Protein AF-A0A844MMS6-F1 (afdb_monomer)

Solvent-accessible surface area (backbone atoms only — not comparable to full-atom values): 3192 Å² total; per-residue (Å²): 124,67,68,64,57,56,51,57,56,60,54,56,41,81,95,58,52,54,89,65,54,86,34,72,70,49,47,52,53,54,49,51,53,52,52,49,50,53,52,49,51,52,54,49,50,45,33,73,75,66,68,65,123

Structure (mmCIF, N/CA/C/O backbone):
data_AF-A0A844MMS6-F1
#
_entry.id   AF-A0A844MMS6-F1
#
loop_
_atom_site.group_PDB
_atom_site.id
_atom_site.type_symbol
_atom_site.label_atom_id
_atom_site.label_alt_id
_atom_site.label_comp_id
_atom_site.label_asym_id
_atom_site.label_entity_id
_atom_site.label_seq_id
_atom_site.pdbx_PDB_ins_code
_atom_site.Cartn_x
_atom_site.Cartn_y
_atom_site.Cartn_z
_atom_site.occupancy
_atom_site.B_iso_or_equiv
_atom_site.auth_seq_id
_atom_site.auth_comp_id
_atom_site.auth_asym_id
_atom_site.auth_atom_id
_atom_site.pdbx_PDB_model_num
ATOM 1 N N . MET A 1 1 ? 14.490 19.797 -8.075 1.00 53.69 1 MET A N 1
ATOM 2 C CA . MET A 1 1 ? 14.250 18.632 -8.956 1.00 53.69 1 MET A CA 1
ATOM 3 C C . MET A 1 1 ? 15.472 17.708 -9.075 1.00 53.69 1 MET A C 1
ATOM 5 O O . MET A 1 1 ? 15.331 16.628 -9.612 1.00 53.69 1 MET A O 1
ATOM 9 N N . GLU A 1 2 ? 16.633 18.068 -8.507 1.00 58.91 2 GLU A N 1
ATOM 10 C CA . GLU A 1 2 ? 17.862 17.244 -8.505 1.00 58.91 2 GLU A CA 1
ATOM 11 C C . GLU A 1 2 ? 17.880 16.140 -7.420 1.00 58.91 2 GLU A C 1
ATOM 13 O O . GLU A 1 2 ? 18.511 15.103 -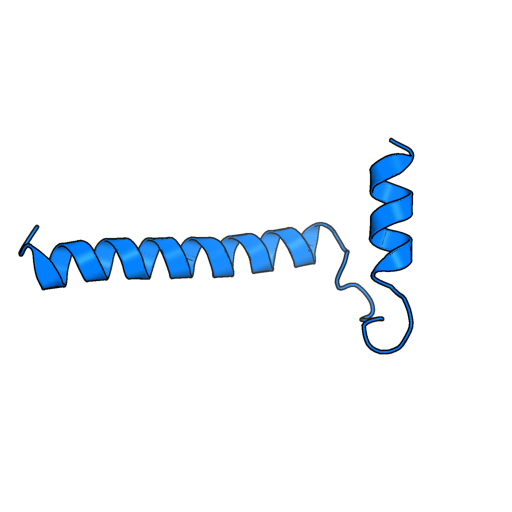7.585 1.00 58.91 2 GLU A O 1
ATOM 18 N N . LEU A 1 3 ? 17.143 16.323 -6.315 1.00 57.38 3 LEU A N 1
ATOM 19 C CA . LEU A 1 3 ? 17.150 15.396 -5.169 1.00 57.38 3 LEU A CA 1
ATOM 20 C C . LEU A 1 3 ? 16.398 14.076 -5.428 1.00 57.38 3 LEU A C 1
ATOM 22 O O . LEU A 1 3 ? 16.832 13.026 -4.965 1.00 57.38 3 LEU A O 1
ATOM 26 N N . ALA A 1 4 ? 15.286 14.119 -6.168 1.00 60.66 4 ALA A N 1
ATOM 27 C CA . ALA A 1 4 ? 14.487 12.930 -6.485 1.00 60.66 4 ALA A CA 1
ATOM 28 C C . ALA A 1 4 ? 15.154 12.045 -7.555 1.00 60.66 4 ALA A C 1
ATOM 30 O O . ALA A 1 4 ? 15.084 10.822 -7.478 1.00 60.66 4 ALA A O 1
ATOM 31 N N . ASP A 1 5 ? 15.846 12.671 -8.510 1.00 63.22 5 ASP A N 1
ATOM 32 C CA . ASP A 1 5 ? 16.599 11.996 -9.572 1.00 63.22 5 ASP A CA 1
ATOM 33 C C . ASP A 1 5 ? 17.807 11.227 -9.003 1.00 63.22 5 ASP A C 1
ATOM 35 O O . ASP A 1 5 ? 18.030 10.057 -9.315 1.00 63.22 5 ASP A O 1
ATOM 39 N N . LYS A 1 6 ? 18.518 11.836 -8.042 1.00 59.72 6 LYS A N 1
ATOM 40 C CA . LYS A 1 6 ? 19.653 11.204 -7.353 1.00 59.72 6 LYS A CA 1
ATOM 41 C C . LYS A 1 6 ? 19.245 10.003 -6.483 1.00 59.72 6 LYS A C 1
ATOM 43 O O . LYS A 1 6 ? 20.014 9.055 -6.370 1.00 59.72 6 LYS A O 1
ATOM 48 N N . ALA A 1 7 ? 18.051 10.029 -5.883 1.00 60.84 7 ALA A N 1
ATOM 49 C CA . ALA A 1 7 ? 17.546 8.946 -5.031 1.00 60.84 7 ALA A CA 1
ATOM 50 C C . ALA A 1 7 ? 17.094 7.708 -5.833 1.00 60.84 7 ALA A C 1
ATOM 52 O O . ALA A 1 7 ? 17.443 6.589 -5.466 1.00 60.84 7 ALA A O 1
ATOM 53 N N . MET A 1 8 ? 16.379 7.893 -6.954 1.00 64.69 8 MET A N 1
ATOM 54 C CA . MET A 1 8 ? 16.018 6.794 -7.874 1.00 64.69 8 MET A CA 1
ATOM 55 C C . MET A 1 8 ? 17.254 6.136 -8.493 1.00 64.69 8 MET A C 1
ATOM 57 O O . MET A 1 8 ? 17.300 4.925 -8.695 1.00 64.69 8 MET A O 1
ATOM 61 N N . SER A 1 9 ? 18.287 6.931 -8.775 1.00 67.38 9 SER A N 1
ATOM 62 C CA . SER A 1 9 ? 19.552 6.416 -9.295 1.00 67.38 9 SER A CA 1
ATOM 63 C C . SER A 1 9 ? 20.249 5.455 -8.315 1.00 67.38 9 SER A C 1
ATOM 65 O O . SER A 1 9 ? 20.833 4.468 -8.760 1.00 67.38 9 SER A O 1
ATOM 67 N N . ASP A 1 10 ? 20.152 5.686 -6.997 1.00 75.31 10 ASP A N 1
ATOM 68 C CA . ASP A 1 10 ? 20.830 4.845 -5.992 1.00 75.31 10 ASP A CA 1
ATOM 69 C C . ASP A 1 10 ? 20.097 3.521 -5.709 1.00 75.31 10 ASP A C 1
ATOM 71 O O . ASP A 1 10 ? 20.743 2.501 -5.465 1.00 75.31 10 ASP A O 1
ATOM 75 N N . LEU A 1 11 ? 18.760 3.503 -5.816 1.00 78.12 11 LEU A N 1
ATOM 76 C CA . LEU A 1 11 ? 17.955 2.274 -5.718 1.00 78.12 11 LEU A CA 1
ATOM 77 C C . LEU A 1 11 ? 18.231 1.308 -6.884 1.00 78.12 11 LEU A C 1
ATOM 79 O O . LEU A 1 11 ? 18.260 0.092 -6.693 1.00 78.12 11 LEU A O 1
ATOM 83 N N . ASN A 1 12 ? 18.536 1.840 -8.071 1.00 79.31 12 ASN A N 1
ATOM 84 C CA . ASN A 1 12 ? 18.900 1.076 -9.268 1.00 79.31 12 ASN A CA 1
ATOM 85 C C . ASN A 1 12 ? 20.357 0.578 -9.261 1.00 79.31 12 ASN A C 1
ATOM 87 O O . ASN A 1 12 ? 21.066 0.645 -10.272 1.00 79.31 12 ASN A O 1
ATOM 91 N N . ARG A 1 13 ? 20.830 0.050 -8.129 1.00 84.56 13 ARG A N 1
ATOM 92 C CA . ARG A 1 13 ? 22.198 -0.458 -7.967 1.00 84.56 13 ARG A CA 1
ATOM 93 C C . ARG A 1 13 ? 22.210 -1.907 -7.484 1.00 84.56 13 ARG A C 1
ATOM 95 O O . ARG A 1 13 ? 21.355 -2.347 -6.720 1.00 84.56 13 ARG A O 1
ATOM 102 N N . GLY A 1 14 ? 23.236 -2.658 -7.890 1.00 83.94 14 GLY A N 1
ATOM 103 C CA . GLY A 1 14 ? 23.470 -4.022 -7.405 1.00 83.94 14 GLY A CA 1
ATOM 104 C C . GLY A 1 14 ? 22.288 -4.961 -7.671 1.00 83.94 14 GLY A C 1
ATOM 105 O O . GLY A 1 14 ? 21.763 -4.995 -8.781 1.00 83.94 14 GLY A O 1
ATOM 106 N N . ILE A 1 15 ? 21.880 -5.723 -6.651 1.00 85.06 15 ILE A N 1
ATOM 107 C CA . ILE A 1 15 ? 2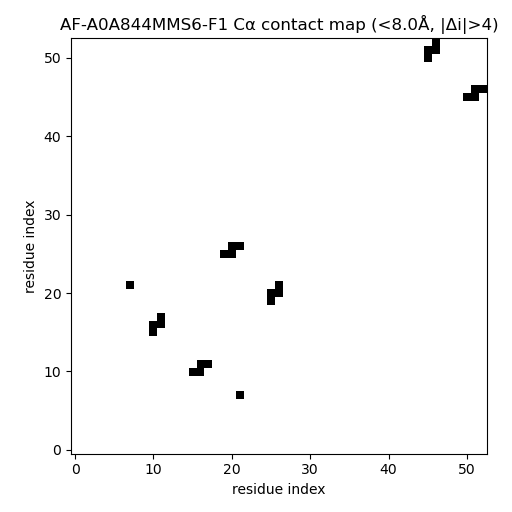0.820 -6.744 -6.750 1.00 85.06 15 ILE A CA 1
ATOM 108 C C . ILE A 1 15 ? 19.393 -6.175 -6.800 1.00 85.06 15 ILE A C 1
ATOM 110 O O . ILE A 1 15 ? 18.462 -6.925 -7.067 1.00 85.06 15 ILE A O 1
ATOM 114 N N . MET A 1 16 ? 19.211 -4.878 -6.532 1.00 83.38 16 MET A N 1
ATOM 115 C CA . MET A 1 16 ? 17.902 -4.208 -6.566 1.00 83.38 16 MET A CA 1
ATOM 116 C C . MET A 1 16 ? 17.642 -3.484 -7.896 1.00 83.38 16 MET A C 1
ATOM 118 O O . MET A 1 16 ? 16.660 -2.760 -8.025 1.00 83.38 16 MET A O 1
ATOM 122 N N . LYS A 1 17 ? 18.495 -3.698 -8.910 1.00 80.81 17 LYS A N 1
ATOM 123 C CA . LYS A 1 17 ? 18.310 -3.128 -10.246 1.00 80.81 17 LYS A CA 1
ATOM 124 C C . LYS A 1 17 ? 17.247 -3.912 -11.017 1.00 80.81 17 LYS A C 1
ATOM 126 O O . LYS A 1 17 ? 17.556 -4.879 -11.712 1.00 80.81 17 LYS A O 1
ATOM 131 N N . PHE A 1 18 ? 16.000 -3.484 -10.876 1.00 85.69 18 PHE A N 1
ATOM 132 C CA . PHE A 1 18 ? 14.867 -4.031 -11.611 1.00 85.69 18 PHE A CA 1
ATOM 133 C C . PHE A 1 18 ? 14.478 -3.079 -12.737 1.00 85.69 18 PHE A C 1
ATOM 135 O O . PHE A 1 18 ? 14.071 -1.941 -12.498 1.00 85.69 18 PHE A O 1
ATOM 142 N N . ASP A 1 19 ? 14.590 -3.549 -13.977 1.00 83.25 19 ASP A N 1
ATOM 143 C CA . ASP A 1 19 ? 14.296 -2.721 -15.141 1.00 83.25 19 ASP A CA 1
ATOM 144 C C . ASP A 1 19 ? 12.836 -2.241 -15.119 1.00 83.25 19 ASP A C 1
ATOM 146 O O . ASP A 1 19 ? 11.889 -3.026 -15.079 1.00 83.25 19 ASP A O 1
ATOM 150 N N . GLY A 1 20 ? 12.656 -0.918 -15.133 1.00 83.00 20 GLY A N 1
ATOM 151 C CA . GLY A 1 20 ? 11.341 -0.274 -15.168 1.00 83.00 20 GLY A CA 1
ATOM 152 C C . GLY A 1 20 ? 10.588 -0.218 -13.833 1.00 83.00 20 GLY A C 1
ATOM 153 O O . GLY A 1 20 ? 9.480 0.330 -13.811 1.00 83.00 20 GLY A O 1
ATOM 154 N N . ALA A 1 21 ? 11.170 -0.714 -12.734 1.00 85.06 21 ALA A N 1
ATOM 155 C CA . ALA A 1 21 ? 10.541 -0.687 -11.409 1.00 85.06 21 ALA A CA 1
ATOM 156 C C . ALA A 1 21 ? 10.270 0.739 -10.905 1.00 85.06 21 ALA A C 1
ATOM 158 O O . ALA A 1 21 ? 9.201 1.005 -10.361 1.00 85.06 21 ALA A O 1
ATOM 159 N N . ASP A 1 22 ? 11.172 1.674 -11.201 1.00 85.31 22 ASP A N 1
ATOM 160 C CA . ASP A 1 22 ? 11.038 3.082 -10.806 1.00 85.31 22 ASP A CA 1
ATOM 161 C C . ASP A 1 22 ? 10.234 3.926 -11.802 1.00 85.31 22 ASP A C 1
ATOM 163 O O . ASP A 1 22 ? 10.147 5.151 -11.687 1.00 85.31 22 ASP A O 1
ATOM 167 N N . SER A 1 23 ? 9.614 3.299 -12.806 1.00 88.56 23 SER A N 1
ATOM 168 C CA . SER A 1 23 ? 8.758 4.046 -13.720 1.00 88.56 23 SER A CA 1
ATOM 169 C C . SER A 1 23 ? 7.514 4.563 -12.976 1.00 88.56 23 SER A C 1
ATOM 171 O O . SER A 1 23 ? 6.868 3.799 -12.248 1.00 88.56 23 SER A O 1
ATOM 173 N N . PRO A 1 24 ? 7.091 5.828 -13.190 1.00 88.94 24 PRO A N 1
ATOM 174 C CA . PRO A 1 24 ? 5.943 6.402 -12.481 1.00 88.94 24 PRO A CA 1
ATOM 175 C C . PRO A 1 24 ? 4.663 5.564 -12.593 1.00 88.94 24 PRO A C 1
ATOM 177 O O . PRO A 1 24 ? 3.858 5.514 -11.665 1.00 88.94 24 PRO A O 1
ATOM 180 N N . LYS A 1 25 ? 4.487 4.860 -13.719 1.00 91.44 25 LYS A N 1
ATOM 181 C CA . LYS A 1 25 ? 3.354 3.955 -13.957 1.00 91.44 25 LYS A CA 1
ATOM 182 C C . LYS A 1 25 ? 3.376 2.748 -13.015 1.00 91.44 25 LYS A C 1
ATOM 184 O O . LYS A 1 25 ? 2.347 2.411 -12.428 1.00 91.44 25 LYS A O 1
ATOM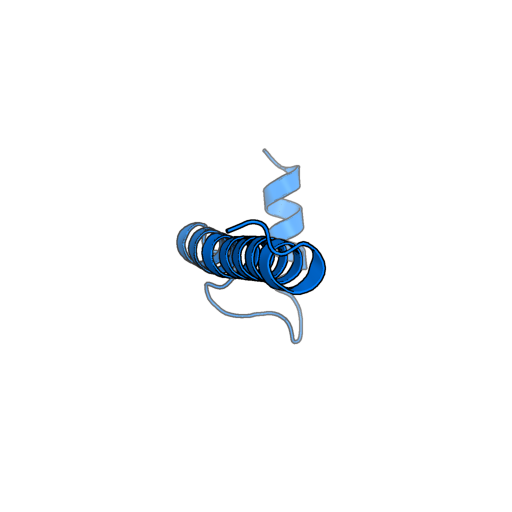 189 N N . VAL A 1 26 ? 4.539 2.115 -12.866 1.00 92.75 26 VAL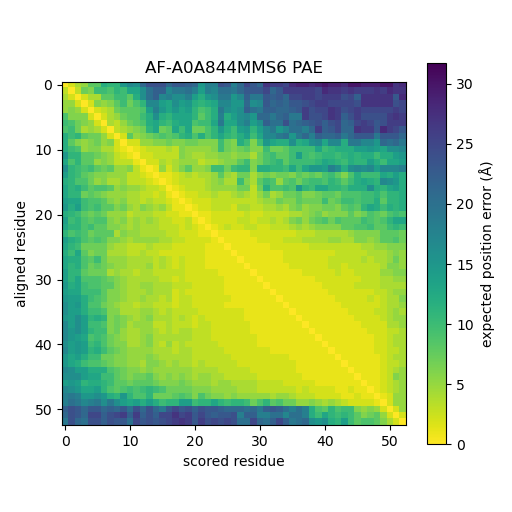 A N 1
ATOM 190 C CA . VAL A 1 26 ? 4.724 0.932 -12.017 1.00 92.75 26 VAL A CA 1
ATOM 191 C C . VAL A 1 26 ? 4.560 1.316 -10.550 1.00 92.75 26 VAL A C 1
ATOM 193 O O . VAL A 1 26 ? 3.706 0.748 -9.870 1.00 92.75 26 VAL A O 1
ATOM 196 N N . VAL A 1 27 ? 5.265 2.354 -10.093 1.00 92.88 27 VAL A N 1
ATOM 197 C CA . VAL A 1 27 ? 5.191 2.839 -8.704 1.00 92.88 27 VAL A CA 1
ATOM 198 C C . VAL A 1 27 ? 3.757 3.189 -8.304 1.00 92.88 27 VAL A C 1
ATOM 200 O O . VAL A 1 27 ? 3.294 2.774 -7.241 1.00 92.88 27 VAL A O 1
ATOM 203 N N . THR A 1 28 ? 3.016 3.894 -9.166 1.00 94.31 28 THR A N 1
ATOM 204 C CA . THR A 1 28 ? 1.615 4.260 -8.892 1.00 94.31 28 THR A CA 1
ATOM 205 C C . THR A 1 28 ? 0.729 3.023 -8.745 1.00 94.31 28 THR A C 1
ATOM 207 O O . THR A 1 28 ? -0.050 2.930 -7.799 1.00 94.31 28 THR A O 1
ATOM 210 N N . THR A 1 29 ? 0.881 2.045 -9.641 1.00 96.19 29 THR A N 1
ATOM 211 C CA . THR A 1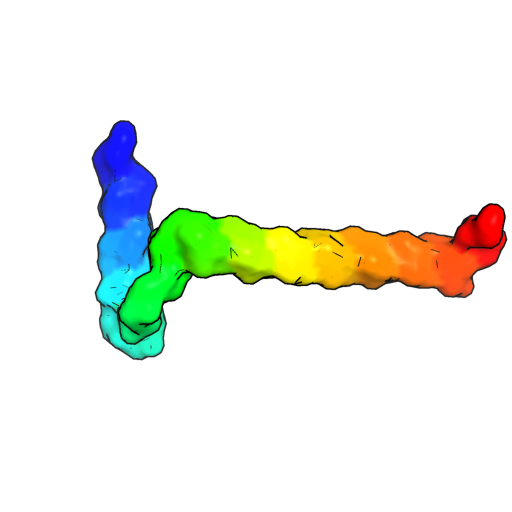 29 ? 0.073 0.817 -9.632 1.00 96.19 29 THR A CA 1
ATOM 212 C C . THR A 1 29 ? 0.283 0.028 -8.342 1.00 96.19 29 THR A C 1
ATOM 214 O O . THR A 1 29 ? -0.681 -0.313 -7.659 1.00 96.19 29 THR A O 1
ATOM 217 N N . PHE A 1 30 ? 1.540 -0.210 -7.960 1.00 95.00 30 PHE A N 1
ATOM 218 C CA . PHE A 1 30 ? 1.850 -0.962 -6.744 1.00 95.00 30 PHE A CA 1
ATOM 219 C C . PHE A 1 30 ? 1.501 -0.193 -5.469 1.00 95.00 30 PHE A C 1
ATOM 221 O O . PHE A 1 30 ? 1.065 -0.803 -4.496 1.00 95.00 30 PHE A O 1
ATOM 228 N N . SER A 1 31 ? 1.596 1.138 -5.486 1.00 96.12 31 SER A N 1
ATOM 229 C CA . SER A 1 31 ? 1.143 1.971 -4.367 1.00 96.12 31 SER A CA 1
ATOM 230 C C . SER A 1 31 ? -0.363 1.831 -4.135 1.00 96.12 31 SER A C 1
ATOM 232 O O . SER A 1 31 ? -0.787 1.653 -2.996 1.00 96.12 31 SER A O 1
ATOM 234 N N . VAL A 1 32 ? -1.177 1.848 -5.198 1.00 97.88 32 VAL A N 1
ATOM 235 C CA . VAL A 1 32 ? -2.633 1.643 -5.094 1.00 97.88 32 VAL A CA 1
ATOM 236 C C . VAL A 1 32 ? -2.955 0.254 -4.551 1.00 97.88 32 VAL A C 1
ATOM 238 O O . VAL A 1 32 ? -3.804 0.131 -3.673 1.00 97.88 32 VAL A O 1
ATOM 241 N N . VAL A 1 33 ? -2.257 -0.783 -5.020 1.00 98.19 33 VAL A N 1
ATOM 242 C CA . VAL A 1 33 ? -2.445 -2.153 -4.520 1.00 98.19 33 VAL A CA 1
ATOM 243 C C . VAL A 1 33 ? -2.100 -2.246 -3.033 1.00 98.19 33 VAL A C 1
ATOM 245 O O . VAL A 1 33 ? -2.892 -2.773 -2.254 1.00 98.19 33 VAL A O 1
ATOM 248 N N . LEU A 1 34 ? -0.951 -1.702 -2.621 1.00 98.12 34 LEU A N 1
ATOM 249 C CA . LEU A 1 34 ? -0.489 -1.767 -1.236 1.00 98.12 34 LEU A CA 1
ATOM 250 C C . LEU A 1 34 ? -1.412 -0.988 -0.290 1.00 98.12 34 LE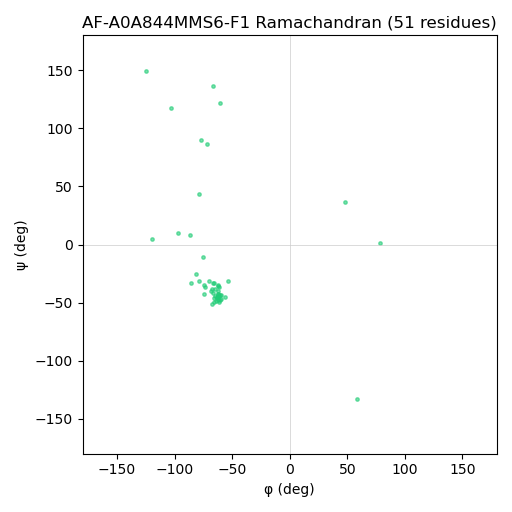U A C 1
ATOM 252 O O . LEU A 1 34 ? -1.853 -1.523 0.725 1.00 98.12 34 LEU A O 1
ATOM 256 N N . LEU A 1 35 ? -1.746 0.257 -0.636 1.00 98.31 35 LEU A N 1
ATOM 257 C CA . LEU A 1 35 ? -2.633 1.092 0.175 1.00 98.31 35 LEU A CA 1
ATOM 258 C C . LEU A 1 35 ? -4.066 0.552 0.189 1.00 98.31 35 LEU A C 1
ATOM 260 O O . LEU A 1 35 ? -4.708 0.562 1.236 1.00 98.31 35 LEU A O 1
ATOM 264 N N . GLY A 1 36 ? -4.548 0.030 -0.941 1.00 98.31 36 GLY A N 1
ATOM 265 C CA . GLY A 1 36 ? -5.848 -0.627 -1.036 1.00 98.31 36 GLY A CA 1
ATOM 266 C C . GLY A 1 36 ? -5.934 -1.867 -0.148 1.00 98.31 36 GLY A C 1
ATOM 267 O O . GLY A 1 36 ? -6.919 -2.036 0.566 1.00 98.31 36 GLY A O 1
ATOM 268 N N . ALA A 1 37 ? -4.883 -2.693 -0.120 1.00 98.50 37 ALA A N 1
ATOM 269 C CA . ALA A 1 37 ? -4.811 -3.851 0.766 1.00 98.50 37 ALA A CA 1
ATOM 270 C C . ALA A 1 37 ? -4.830 -3.439 2.246 1.00 98.50 37 ALA A C 1
ATOM 272 O O . ALA A 1 37 ? -5.597 -3.999 3.027 1.00 98.50 37 ALA A O 1
ATOM 273 N N . ILE A 1 38 ? -4.046 -2.426 2.628 1.00 98.44 38 ILE A N 1
ATOM 274 C CA . ILE A 1 38 ? -4.037 -1.901 4.001 1.00 98.44 38 ILE A CA 1
ATOM 275 C C . ILE A 1 38 ? -5.425 -1.375 4.388 1.00 98.44 38 ILE A C 1
ATOM 277 O O . ILE A 1 38 ? -5.941 -1.733 5.444 1.00 98.44 38 ILE A O 1
ATOM 281 N N . ALA A 1 39 ? -6.060 -0.571 3.532 1.00 98.12 39 ALA A N 1
ATOM 282 C CA . ALA A 1 39 ? -7.395 -0.037 3.788 1.00 98.12 39 ALA A CA 1
ATOM 283 C C . ALA A 1 39 ? -8.443 -1.151 3.934 1.00 98.12 39 ALA A C 1
ATOM 285 O O . ALA A 1 39 ? -9.240 -1.123 4.871 1.00 98.12 39 ALA A O 1
ATOM 286 N N . ALA A 1 40 ? -8.409 -2.160 3.058 1.00 97.94 40 ALA A N 1
ATOM 287 C CA . ALA A 1 40 ? -9.296 -3.315 3.137 1.00 97.94 40 ALA A CA 1
ATOM 288 C C . ALA A 1 40 ? -9.111 -4.088 4.451 1.00 97.94 40 ALA A C 1
ATOM 290 O O . ALA A 1 40 ? -10.097 -4.434 5.098 1.00 97.94 40 ALA A O 1
ATOM 291 N N . LEU A 1 41 ? -7.863 -4.306 4.882 1.00 98.00 41 LEU A N 1
ATOM 292 C CA . LEU A 1 41 ? -7.565 -4.970 6.152 1.00 98.00 41 LEU A CA 1
ATOM 293 C C . LEU A 1 41 ? -8.041 -4.159 7.359 1.00 98.00 41 LEU A C 1
ATOM 295 O O . LEU A 1 41 ? -8.557 -4.745 8.306 1.00 98.00 41 LEU A O 1
ATOM 299 N N . ILE A 1 42 ? -7.916 -2.831 7.328 1.00 96.62 42 ILE A N 1
ATOM 300 C CA . ILE A 1 42 ? -8.427 -1.958 8.395 1.00 96.62 42 ILE A CA 1
ATOM 301 C C . ILE A 1 42 ? -9.952 -2.044 8.473 1.00 96.62 42 ILE A C 1
ATOM 303 O O . ILE A 1 42 ? -10.494 -2.248 9.556 1.00 96.62 42 ILE A O 1
ATOM 307 N N . ILE A 1 43 ? -10.647 -1.916 7.339 1.00 96.19 43 ILE A N 1
ATOM 308 C CA . ILE A 1 43 ? -12.114 -2.009 7.291 1.00 96.19 43 ILE A CA 1
ATOM 309 C C . ILE A 1 43 ? -12.564 -3.375 7.805 1.00 96.19 43 ILE A C 1
ATOM 311 O O . ILE A 1 43 ? -13.428 -3.451 8.676 1.00 96.19 43 ILE A O 1
ATOM 315 N N . TRP A 1 44 ? -11.929 -4.445 7.327 1.00 96.31 44 TRP A N 1
ATOM 316 C CA . TRP A 1 44 ? -12.225 -5.796 7.778 1.00 96.31 44 TRP A CA 1
ATOM 317 C C . TRP A 1 44 ? -11.985 -5.966 9.281 1.00 96.31 44 TRP A C 1
ATOM 319 O O . TRP A 1 44 ? -12.836 -6.518 9.972 1.00 96.31 44 TRP A O 1
ATOM 329 N N . ALA A 1 45 ? -10.879 -5.442 9.815 1.00 95.81 45 ALA A N 1
ATOM 330 C CA . ALA A 1 45 ? -10.582 -5.501 11.243 1.00 95.81 45 ALA A CA 1
ATOM 331 C C . ALA A 1 45 ? -11.626 -4.750 12.083 1.00 95.81 45 ALA A C 1
ATOM 333 O O . ALA A 1 45 ? -12.039 -5.251 13.126 1.00 95.81 45 ALA A O 1
ATOM 334 N N . LEU A 1 46 ? -12.094 -3.584 11.625 1.00 95.25 46 LEU A N 1
ATOM 335 C CA . LEU A 1 46 ? -13.144 -2.827 12.309 1.00 95.25 46 LEU A CA 1
ATOM 336 C C . LEU A 1 46 ? -14.479 -3.581 12.313 1.00 95.25 46 LEU A C 1
ATOM 338 O O . LEU A 1 46 ? -15.127 -3.673 13.354 1.00 95.25 46 LEU A O 1
ATOM 342 N N . GLN A 1 47 ? -14.865 -4.163 11.176 1.00 93.75 47 GLN A N 1
ATOM 343 C CA . GLN A 1 47 ? -16.075 -4.981 11.064 1.00 93.75 47 GLN A CA 1
ATOM 344 C C . GLN A 1 47 ? -15.992 -6.231 11.948 1.00 93.75 47 GLN A C 1
ATOM 346 O O . GLN A 1 47 ? -16.925 -6.526 12.691 1.00 93.75 47 GLN A O 1
ATOM 351 N N . ALA A 1 48 ? -14.860 -6.938 11.908 1.00 92.88 48 ALA A N 1
ATOM 352 C CA . ALA A 1 48 ? -14.647 -8.172 12.656 1.00 92.88 48 ALA A CA 1
ATOM 353 C C . ALA A 1 48 ? -14.576 -7.947 14.173 1.00 92.88 48 ALA A C 1
ATOM 355 O O . ALA A 1 48 ? -15.111 -8.749 14.934 1.00 92.88 48 ALA A O 1
ATOM 356 N N . ALA A 1 49 ? -13.917 -6.875 14.623 1.00 93.44 49 ALA A N 1
ATOM 357 C CA . ALA A 1 49 ? -13.709 -6.617 16.046 1.00 93.44 49 ALA A CA 1
ATOM 358 C C . ALA A 1 49 ? -14.879 -5.879 16.710 1.00 93.44 49 ALA A C 1
ATOM 360 O O . ALA A 1 49 ? -15.145 -6.105 17.888 1.00 93.44 49 ALA A O 1
ATOM 361 N N . TYR A 1 50 ? -15.566 -4.997 15.978 1.00 88.50 50 TYR A N 1
ATOM 362 C CA . TYR A 1 50 ? -16.550 -4.080 16.562 1.00 88.50 50 TYR A CA 1
ATOM 363 C C . TYR A 1 50 ? -17.971 -4.245 16.009 1.00 88.50 50 TYR A C 1
ATOM 365 O O . TYR A 1 50 ? -18.839 -3.462 16.385 1.00 88.50 50 TYR A O 1
ATOM 373 N N . ALA A 1 51 ? -18.227 -5.242 15.147 1.00 75.12 51 ALA A N 1
ATOM 374 C CA . ALA A 1 51 ? -19.531 -5.471 14.510 1.00 75.12 51 ALA A CA 1
ATOM 375 C C . ALA A 1 51 ? -20.127 -4.187 13.899 1.00 75.12 51 ALA A C 1
ATOM 377 O O . ALA A 1 51 ? -21.334 -3.950 13.962 1.00 75.12 51 ALA A O 1
ATOM 378 N N . VAL A 1 52 ? -19.262 -3.334 13.334 1.00 64.94 52 VAL A N 1
ATOM 379 C CA . VAL A 1 52 ? -19.679 -2.154 12.569 1.00 64.94 52 VAL A CA 1
ATOM 380 C C . VAL A 1 52 ? -20.247 -2.671 11.249 1.00 64.94 52 VAL A C 1
ATOM 382 O O . VAL A 1 52 ? -19.508 -2.873 10.288 1.00 64.94 52 VAL A O 1
ATOM 385 N N . HIS A 1 53 ? -21.537 -2.995 11.258 1.00 60.72 53 HIS A N 1
ATOM 386 C CA . HIS A 1 53 ? -22.307 -3.435 10.097 1.00 60.72 53 HIS A CA 1
ATOM 387 C C . HIS A 1 53 ? -22.926 -2.247 9.365 1.00 60.72 53 HIS A C 1
ATOM 389 O O . HIS A 1 53 ? -23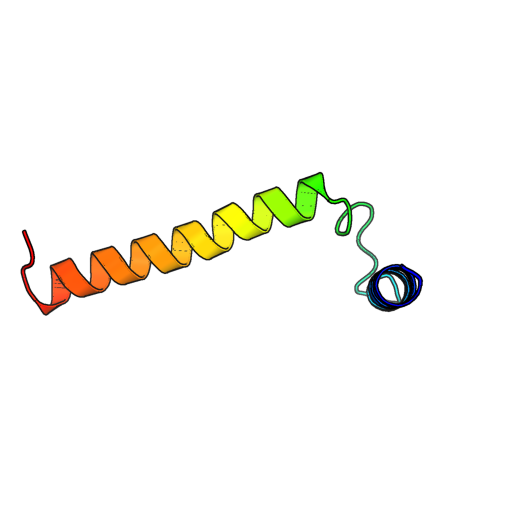.444 -1.336 10.051 1.00 60.72 53 HIS A O 1
#

pLDDT: mean 84.66, std 13.68, range [53.69, 98.5]

Nearest PDB structures (foldseek):
  6khj-assembly1_Q  TM=9.531E-01  e=5.458E-03  Thermosynechococcus vestitus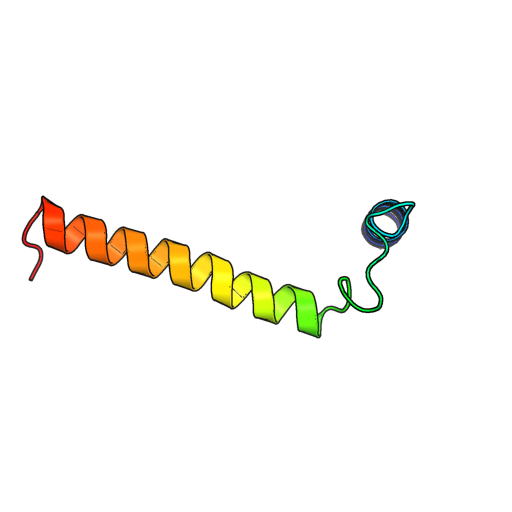 BP-1

Radius of gyration: 17.25 Å; Cα contacts (8 Å, |Δi|>4): 13; chains: 1; bounding box: 46×27×32 Å

Sequence (53 aa):
MELADKAMSDLNRGIMKFDGADSPKVVTTFSVVLLGAIAALIIWALQAAYAVH

Secondary structure (DSSP, 8-state):
-HHHHHHHHHHSSGGG--TTTTSHHHHHHHHHHHHHHHHHHHHHHHHHHH---

Mean predicted aligned error: 8.0 Å

Foldseek 3Di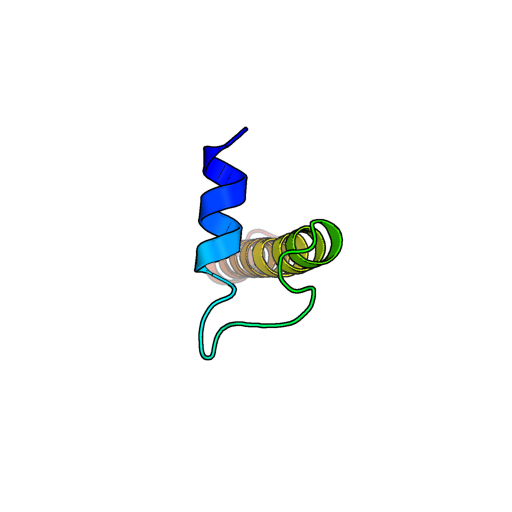:
DVPVVVVVVVCCDDPSNDPCCPPPVNVVVVVCVVVVVVVVVVVVCCCVVPVPD